Protein AF-A0A1W9PC39-F1 (afdb_monomer)

Radius of gyration: 28.4 Å; Cα contacts (8 Å, |Δi|>4): 111; chains: 1; bounding box: 48×45×88 Å

Mean predicted aligned error: 18.42 Å

Sequence (146 aa):
MIPISIEDLHLEIREMENQREKARLEIHSPAERHKRKAEDEHEPPLLSSLEKEEGKNWLVRSPQKKWEGPYTLDELLRLPFFSPRLWTKNLQEKVEARAEEFPQIKTKWSLLQQKKHPSIISDPQCPRCHVFLQSSFYEGLPHRWN

pLDDT: mean 73.52, std 17.1, range [40.97, 93.5]

Structure (mmCIF, N/CA/C/O backbone):
data_AF-A0A1W9PC39-F1
#
_entry.id   AF-A0A1W9PC39-F1
#
loop_
_atom_site.group_PDB
_atom_site.id
_atom_site.type_symbol
_atom_site.label_atom_id
_atom_site.label_alt_id
_atom_site.label_comp_id
_atom_site.label_asym_id
_atom_site.label_entity_id
_atom_site.label_seq_id
_atom_site.pdbx_PDB_ins_code
_atom_site.Cartn_x
_atom_site.Cartn_y
_atom_site.Cartn_z
_atom_site.occupancy
_atom_site.B_iso_or_equiv
_atom_site.auth_seq_id
_atom_site.auth_comp_id
_atom_site.auth_asym_id
_atom_site.auth_atom_id
_atom_site.pdbx_PDB_model_num
ATOM 1 N N . MET A 1 1 ? -15.815 11.159 65.849 1.00 51.66 1 MET A N 1
ATOM 2 C CA . MET A 1 1 ? -16.419 10.532 64.656 1.00 51.66 1 MET A CA 1
ATOM 3 C C . MET A 1 1 ? -17.744 11.226 64.426 1.00 51.66 1 MET A C 1
ATOM 5 O O . MET A 1 1 ? -18.598 11.135 65.295 1.00 51.66 1 MET A O 1
ATOM 9 N N . ILE A 1 2 ? -17.861 12.014 63.359 1.00 60.41 2 ILE A N 1
ATOM 10 C CA . ILE A 1 2 ? -19.121 12.683 63.018 1.00 60.41 2 ILE A CA 1
ATOM 11 C C . ILE A 1 2 ? -19.972 11.632 62.293 1.00 60.41 2 ILE A C 1
ATOM 13 O O . ILE A 1 2 ? -19.470 11.054 61.327 1.00 60.41 2 ILE A O 1
ATOM 17 N N . PRO A 1 3 ? -21.182 11.305 62.774 1.00 67.19 3 PRO A N 1
ATOM 18 C CA . PRO A 1 3 ? -22.058 10.388 62.064 1.00 67.19 3 PRO A CA 1
ATOM 19 C C . PRO A 1 3 ? -22.512 11.079 60.778 1.00 67.19 3 PRO A C 1
ATOM 21 O O . PRO A 1 3 ? -23.131 12.138 60.829 1.00 6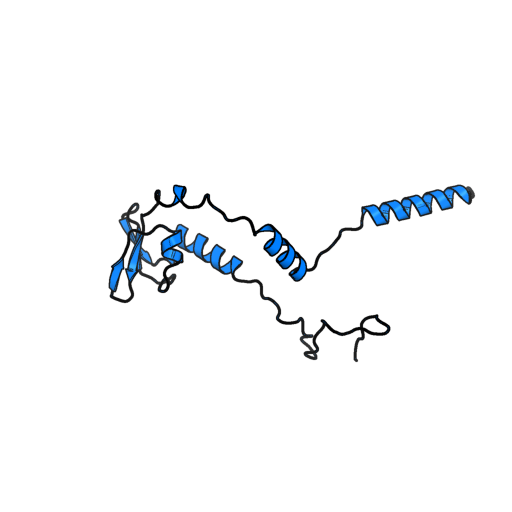7.19 3 PRO A O 1
ATOM 24 N N . ILE A 1 4 ? -22.137 10.511 59.636 1.00 73.94 4 ILE A N 1
ATOM 25 C CA . ILE A 1 4 ? -22.616 10.961 58.327 1.00 73.94 4 ILE A CA 1
ATOM 26 C C . ILE A 1 4 ? -24.122 10.684 58.281 1.00 73.94 4 ILE A C 1
ATOM 28 O O . ILE A 1 4 ? -24.554 9.590 58.661 1.00 73.94 4 ILE A O 1
ATOM 32 N N . SER A 1 5 ? -24.913 11.677 57.872 1.00 84.50 5 SER A N 1
ATOM 33 C CA . SER A 1 5 ? -26.361 11.518 57.760 1.00 84.50 5 SER A CA 1
ATOM 34 C C . SER A 1 5 ? -26.702 10.565 56.617 1.00 84.50 5 SER A C 1
ATOM 36 O O . SER A 1 5 ? -25.972 10.468 55.631 1.00 84.50 5 SER A O 1
ATOM 38 N N . ILE A 1 6 ? -27.830 9.865 56.716 1.00 84.94 6 ILE A N 1
ATOM 39 C CA . ILE A 1 6 ? -28.282 8.949 55.656 1.00 84.94 6 ILE A CA 1
ATOM 40 C C . ILE A 1 6 ? -28.481 9.717 54.338 1.00 84.94 6 ILE A C 1
ATOM 42 O O . ILE A 1 6 ? -28.160 9.210 53.264 1.00 84.94 6 ILE A O 1
ATOM 46 N N . GLU A 1 7 ? -28.940 10.964 54.415 1.00 87.94 7 GLU A N 1
ATOM 47 C CA . GLU A 1 7 ? -29.112 11.854 53.267 1.00 87.94 7 GLU A CA 1
ATOM 48 C C . GLU A 1 7 ? -27.783 12.180 52.570 1.00 87.94 7 GLU A C 1
ATOM 50 O O . GLU A 1 7 ? -27.727 12.178 51.338 1.00 87.94 7 GLU A O 1
ATOM 55 N N . ASP A 1 8 ? -26.709 12.387 53.336 1.00 84.38 8 ASP A N 1
ATOM 56 C CA . ASP A 1 8 ? -25.374 12.673 52.797 1.00 84.38 8 ASP A CA 1
ATOM 57 C C . ASP A 1 8 ? -24.810 11.454 52.050 1.00 84.38 8 ASP A C 1
ATOM 59 O O . ASP A 1 8 ? -24.240 11.593 50.967 1.00 84.38 8 ASP A O 1
ATOM 63 N N . LEU A 1 9 ? -25.059 10.242 52.563 1.00 86.75 9 LEU A N 1
ATOM 64 C CA . LEU A 1 9 ? -24.674 8.994 51.891 1.00 86.75 9 LEU A CA 1
ATOM 65 C C . LEU A 1 9 ? -25.400 8.810 50.552 1.00 86.75 9 LEU A C 1
ATOM 67 O O . LEU A 1 9 ? -24.801 8.376 49.569 1.00 86.75 9 LEU A O 1
ATOM 71 N N . HIS A 1 10 ? -26.692 9.138 50.485 1.00 92.56 10 HIS A N 1
ATOM 72 C CA . HIS A 1 10 ? -27.450 9.044 49.235 1.00 92.56 10 HIS A CA 1
ATOM 73 C C . HIS A 1 10 ? -26.947 10.023 48.168 1.00 92.56 10 HIS A C 1
ATOM 75 O O . HIS A 1 10 ? -26.941 9.681 46.980 1.00 92.56 10 HIS A O 1
ATOM 81 N N . LEU A 1 11 ? -26.526 11.221 48.580 1.00 92.75 11 LEU A N 1
ATOM 82 C CA . LEU A 1 11 ? -25.924 12.202 47.681 1.00 92.75 11 LEU A CA 1
ATOM 83 C C . LEU A 1 11 ? -24.583 11.705 47.137 1.00 92.75 11 LEU A C 1
ATOM 85 O O . LEU A 1 11 ? -24.400 11.716 45.920 1.00 92.75 11 LEU A O 1
ATOM 89 N N . GLU A 1 12 ? -23.709 11.177 47.997 1.00 90.06 12 GLU A N 1
ATOM 90 C CA . GLU A 1 12 ? -22.433 10.579 47.580 1.00 90.06 12 GLU A CA 1
ATOM 91 C C . GLU A 1 12 ? -22.628 9.438 46.574 1.00 90.06 12 GLU A C 1
ATOM 93 O O . GLU A 1 12 ? -21.976 9.411 45.529 1.00 90.06 12 GLU A O 1
ATOM 98 N 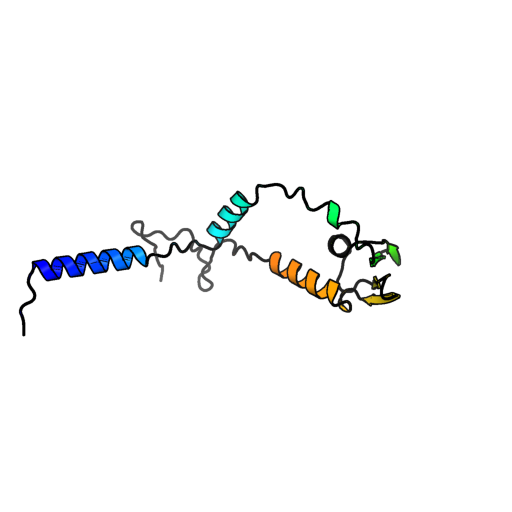N . ILE A 1 13 ? -23.562 8.517 46.838 1.00 92.50 13 ILE A N 1
ATOM 99 C CA . ILE A 1 13 ? -23.842 7.386 45.938 1.00 92.50 13 ILE A CA 1
ATOM 100 C C . ILE A 1 13 ? -24.280 7.889 44.560 1.00 92.50 13 ILE A C 1
ATOM 102 O O . ILE A 1 13 ? -23.761 7.434 43.538 1.00 92.50 13 ILE A O 1
ATOM 106 N N . ARG A 1 14 ? -25.194 8.863 44.517 1.00 93.50 14 ARG A N 1
ATOM 107 C CA . ARG A 1 14 ? -25.687 9.436 43.258 1.00 93.50 14 ARG A CA 1
ATOM 108 C C . ARG A 1 14 ? -24.583 10.175 42.499 1.00 93.50 14 ARG A C 1
ATOM 110 O O . ARG A 1 14 ? -24.533 10.138 41.269 1.00 93.50 14 ARG A O 1
ATOM 117 N N . GLU A 1 15 ? -23.687 10.844 43.212 1.00 93.19 15 GLU A N 1
ATOM 118 C CA . GLU A 1 15 ? -22.556 11.546 42.613 1.00 93.19 15 GLU A CA 1
ATOM 119 C C . GLU A 1 15 ? -21.531 10.563 42.028 1.00 93.19 15 GLU A C 1
ATOM 121 O O . GLU A 1 15 ? -21.070 10.745 40.898 1.00 93.19 15 GLU A O 1
ATOM 126 N N . MET A 1 16 ? -21.269 9.453 42.722 1.00 89.00 16 MET A N 1
ATOM 127 C CA . MET A 1 16 ? -20.441 8.352 42.224 1.00 89.00 16 MET A CA 1
ATOM 128 C C . MET A 1 16 ? -21.036 7.682 40.979 1.00 89.00 16 MET A C 1
ATOM 130 O O . MET A 1 16 ? -20.299 7.360 40.045 1.00 89.00 16 MET A O 1
ATOM 134 N N . GLU A 1 17 ? -22.350 7.462 40.936 1.00 91.94 17 GLU A N 1
ATOM 135 C CA . GLU A 1 17 ? -23.033 6.905 39.761 1.00 91.94 17 GLU A CA 1
ATOM 136 C C . GLU A 1 17 ? -22.901 7.830 38.546 1.00 91.94 17 GLU A C 1
ATOM 138 O O . GLU A 1 17 ? -22.485 7.380 37.476 1.00 91.94 17 GLU A O 1
ATOM 143 N N . ASN A 1 18 ? -23.124 9.133 38.735 1.00 93.44 18 ASN A N 1
ATOM 144 C CA . ASN A 1 18 ? -22.927 10.144 37.694 1.00 93.44 18 ASN A CA 1
ATOM 145 C C . ASN A 1 18 ? -21.479 10.193 37.186 1.00 93.44 18 ASN A C 1
ATOM 147 O O . ASN A 1 18 ? -21.241 10.346 35.986 1.00 93.44 18 ASN A O 1
ATOM 151 N N . GLN A 1 19 ? -20.492 10.073 38.078 1.00 91.69 19 GLN A N 1
ATOM 152 C CA . GLN A 1 19 ? -19.083 10.022 37.681 1.00 91.69 19 GLN A CA 1
ATOM 153 C C . GLN A 1 19 ? -18.772 8.765 36.865 1.00 91.69 19 GLN A C 1
ATOM 155 O O . GLN A 1 19 ? -18.079 8.850 35.851 1.00 91.69 19 GLN A O 1
ATOM 160 N N . ARG A 1 20 ? -19.316 7.607 37.259 1.00 87.75 20 ARG A N 1
ATOM 161 C CA . ARG A 1 20 ? -19.157 6.347 36.517 1.00 87.75 20 ARG A CA 1
ATOM 162 C C . ARG A 1 20 ? -19.776 6.429 35.132 1.00 87.75 20 ARG A C 1
ATOM 164 O O . ARG A 1 20 ? -19.167 5.938 34.190 1.00 87.75 20 ARG A O 1
ATOM 171 N N . GLU A 1 21 ? -20.948 7.041 35.002 1.00 88.25 21 GLU A N 1
ATOM 172 C CA . GLU A 1 21 ? -21.623 7.205 33.716 1.00 88.25 21 GLU A CA 1
ATOM 173 C C . GLU A 1 21 ? -20.852 8.147 32.785 1.00 88.25 21 GLU A C 1
ATOM 175 O O . GLU A 1 21 ? -20.583 7.782 31.644 1.00 88.25 21 GLU A O 1
ATOM 180 N N . LYS A 1 22 ? -20.369 9.289 33.291 1.00 88.31 22 LYS A N 1
ATOM 181 C CA . LYS A 1 22 ? -19.511 10.216 32.527 1.00 88.31 22 LYS A CA 1
ATOM 182 C C . LYS A 1 22 ? -18.169 9.607 32.115 1.00 88.31 22 LYS A C 1
ATOM 184 O O . LYS A 1 22 ? -17.603 10.008 31.104 1.00 88.31 22 LYS A O 1
ATOM 189 N N . ALA A 1 23 ? -17.651 8.660 32.896 1.00 83.25 23 ALA A N 1
ATOM 190 C CA . ALA A 1 23 ? -16.408 7.954 32.601 1.00 83.25 23 ALA A CA 1
ATOM 191 C C . ALA A 1 23 ? -16.591 6.765 31.640 1.00 83.25 23 ALA A C 1
ATOM 193 O O . ALA A 1 23 ? -15.594 6.161 31.232 1.00 83.25 23 ALA A O 1
ATOM 194 N N . ARG A 1 24 ? -17.829 6.401 31.266 1.00 84.88 24 ARG A N 1
ATOM 195 C CA . ARG A 1 24 ? -18.059 5.357 30.263 1.00 84.88 24 ARG A CA 1
ATOM 196 C C . ARG A 1 24 ? -17.569 5.850 28.910 1.00 84.88 24 ARG A C 1
ATOM 198 O O . ARG A 1 24 ? -18.165 6.722 28.290 1.00 84.88 24 ARG A O 1
ATOM 205 N N . LEU A 1 25 ? -16.490 5.243 28.441 1.00 76.44 25 LEU A N 1
ATOM 206 C CA . LEU A 1 25 ? -16.054 5.367 27.062 1.00 76.44 25 LEU A CA 1
ATOM 207 C C . LEU A 1 25 ? -16.638 4.205 26.271 1.00 76.44 25 LEU A C 1
ATOM 209 O O . LEU A 1 25 ? -16.467 3.041 26.633 1.00 76.44 25 LEU A O 1
ATOM 213 N N . GLU A 1 26 ? -17.321 4.527 25.180 1.00 73.56 26 GLU A N 1
ATOM 214 C CA . GLU A 1 26 ? -17.804 3.527 24.240 1.00 73.56 26 GLU A CA 1
ATOM 215 C C . GLU A 1 26 ? -16.609 2.997 23.434 1.00 73.56 26 GLU A C 1
ATOM 217 O O . GLU A 1 26 ? -16.048 3.667 22.564 1.00 73.56 26 GLU A O 1
ATOM 222 N N . ILE A 1 27 ? -16.146 1.794 23.775 1.00 67.56 27 ILE A N 1
ATOM 223 C CA . ILE A 1 27 ? -15.019 1.158 23.093 1.00 67.56 27 ILE A CA 1
ATOM 224 C C . ILE A 1 27 ? -15.580 0.221 22.031 1.00 67.56 27 ILE A C 1
ATOM 226 O O . ILE A 1 27 ? -15.934 -0.919 22.311 1.00 67.56 27 ILE A O 1
ATOM 230 N N . HIS A 1 28 ? -15.626 0.697 20.791 1.00 66.25 28 HIS A N 1
ATOM 231 C CA . HIS A 1 28 ? -15.974 -0.156 19.656 1.00 66.25 28 HIS A CA 1
ATOM 232 C C . HIS A 1 28 ? -14.831 -1.095 19.294 1.00 66.25 28 HIS A C 1
ATOM 234 O O . HIS A 1 28 ? -13.656 -0.693 19.295 1.00 66.25 28 HIS A O 1
ATOM 240 N N . SER A 1 29 ? -15.194 -2.314 18.902 1.00 64.12 29 SER A N 1
ATOM 241 C CA . SER A 1 29 ? -14.248 -3.289 18.374 1.00 64.12 29 SER A CA 1
ATOM 242 C C . SER A 1 29 ? -13.619 -2.792 17.061 1.00 64.12 29 SER A C 1
ATOM 244 O O . SER A 1 29 ? -14.226 -2.001 16.331 1.00 64.12 29 SER A O 1
ATOM 246 N N . PRO A 1 30 ? -12.409 -3.255 16.702 1.00 64.81 30 PRO A N 1
ATOM 247 C CA . PRO A 1 30 ? -11.790 -2.904 15.426 1.00 64.81 30 PRO A CA 1
ATOM 248 C C . PRO A 1 30 ? -12.694 -3.201 14.217 1.00 64.81 30 PRO A C 1
ATOM 250 O O . PRO A 1 30 ? -12.784 -2.380 13.309 1.00 64.81 30 PRO A O 1
ATOM 253 N N . ALA A 1 31 ? -13.426 -4.322 14.234 1.00 56.53 31 ALA A N 1
ATOM 254 C CA . ALA A 1 31 ? -14.345 -4.710 13.162 1.00 56.53 31 ALA A CA 1
ATOM 255 C C . ALA A 1 31 ? -15.534 -3.741 13.005 1.00 56.53 31 ALA A C 1
ATOM 257 O O . ALA A 1 31 ? -15.899 -3.388 11.884 1.00 56.53 31 ALA A O 1
ATOM 258 N N . GLU A 1 32 ? -16.105 -3.254 14.110 1.00 58.31 32 GLU A N 1
ATOM 259 C CA . GLU A 1 32 ? -17.183 -2.253 14.084 1.00 58.31 32 GLU A CA 1
ATOM 260 C C . GLU A 1 32 ? -16.682 -0.877 13.640 1.00 58.31 32 GLU A C 1
ATOM 262 O O . GLU A 1 32 ? -17.362 -0.189 12.880 1.00 58.31 32 GLU A O 1
ATOM 267 N N . ARG A 1 33 ? -15.463 -0.493 14.044 1.00 62.75 33 ARG A N 1
ATOM 268 C CA . ARG A 1 33 ? -14.821 0.743 13.566 1.00 62.75 33 ARG A CA 1
ATOM 269 C C . ARG A 1 33 ? -14.602 0.718 12.054 1.00 62.75 33 ARG A C 1
ATOM 271 O O . ARG A 1 33 ? -14.757 1.749 11.407 1.00 62.75 33 ARG A O 1
ATOM 278 N N . HIS A 1 34 ? -14.253 -0.441 11.491 1.00 59.41 34 HIS A N 1
ATOM 279 C CA . HIS A 1 34 ? -14.097 -0.607 10.046 1.00 59.41 34 HIS A CA 1
ATOM 280 C C . HIS A 1 34 ? -15.430 -0.528 9.293 1.00 59.41 34 HIS A C 1
ATOM 282 O O . HIS A 1 34 ? -15.469 0.110 8.246 1.00 59.41 34 HIS A O 1
ATOM 288 N N . LYS A 1 35 ? -16.517 -1.101 9.830 1.00 58.84 35 LYS A N 1
ATOM 289 C CA . LYS A 1 35 ? -17.857 -0.969 9.232 1.00 58.84 35 LYS A CA 1
ATOM 290 C C . LYS A 1 35 ? -18.337 0.481 9.203 1.00 58.84 35 LYS A C 1
ATOM 292 O O . LYS A 1 35 ? -18.700 0.960 8.140 1.00 58.84 35 LYS A O 1
ATOM 297 N N . ARG A 1 36 ? -18.229 1.206 10.322 1.00 59.25 36 ARG A N 1
ATOM 298 C CA . ARG A 1 36 ? -18.635 2.622 10.378 1.00 59.25 36 ARG A CA 1
ATOM 299 C C . ARG A 1 36 ? -17.820 3.513 9.441 1.00 59.25 36 ARG A C 1
ATOM 301 O O . ARG A 1 36 ? -18.379 4.370 8.778 1.00 59.25 36 ARG A O 1
ATOM 308 N N . LYS A 1 37 ? -16.507 3.280 9.327 1.00 57.94 37 LYS A N 1
ATOM 309 C CA . LYS A 1 37 ? -15.674 4.002 8.349 1.00 57.94 37 LYS A CA 1
ATOM 310 C C . LYS A 1 37 ? -16.047 3.687 6.902 1.00 57.94 37 LYS A C 1
ATOM 312 O O . LYS A 1 37 ? -15.992 4.578 6.071 1.00 57.94 37 LYS A O 1
ATOM 317 N N . ALA A 1 38 ? -16.4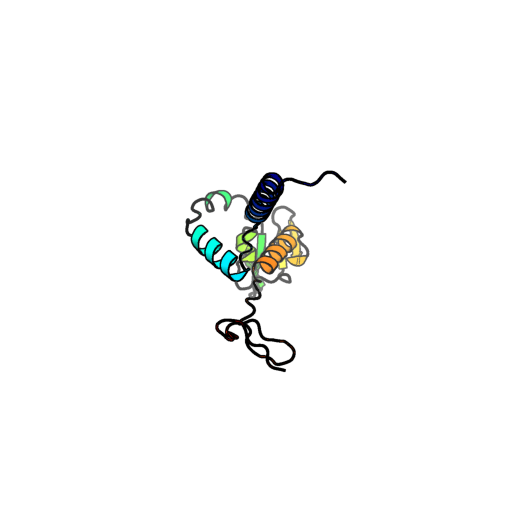19 2.444 6.599 1.00 56.84 38 ALA A N 1
ATOM 318 C CA . ALA A 1 38 ? -16.886 2.079 5.263 1.00 56.84 38 ALA A CA 1
ATOM 319 C C . ALA A 1 38 ? -18.251 2.710 4.923 1.00 56.84 38 ALA A C 1
ATOM 321 O O . ALA A 1 38 ? -18.521 2.964 3.754 1.00 56.84 38 ALA A O 1
ATOM 322 N N . GLU A 1 39 ? -19.086 2.973 5.931 1.00 55.53 39 GLU A N 1
ATOM 323 C CA . GLU A 1 39 ? -20.359 3.692 5.787 1.00 55.53 39 GLU A CA 1
ATOM 324 C C . GLU A 1 39 ? -20.148 5.210 5.604 1.00 55.53 39 GLU A C 1
ATOM 326 O O . GLU A 1 39 ? -20.833 5.810 4.779 1.00 55.53 39 GLU A O 1
ATOM 331 N N . ASP A 1 40 ? -19.164 5.812 6.286 1.00 55.66 40 ASP A N 1
ATOM 332 C CA . ASP A 1 40 ? -18.798 7.238 6.140 1.00 55.66 40 ASP A CA 1
ATOM 333 C C . ASP A 1 40 ? -18.015 7.549 4.846 1.00 55.66 40 ASP A C 1
ATOM 335 O O . ASP A 1 40 ? -18.117 8.645 4.302 1.00 55.66 40 ASP A O 1
ATOM 339 N N . GLU A 1 41 ? -17.236 6.604 4.307 1.00 54.97 41 GLU A N 1
ATOM 340 C CA . GLU A 1 41 ? -16.452 6.804 3.072 1.00 54.97 41 GLU A CA 1
ATOM 341 C C . GLU A 1 41 ? -17.277 6.662 1.774 1.00 54.97 41 GLU A C 1
ATOM 343 O O . GLU A 1 41 ? -16.721 6.599 0.676 1.00 54.97 41 GLU A O 1
ATOM 348 N N . HIS A 1 42 ? -18.610 6.658 1.867 1.00 45.19 42 HIS A N 1
ATOM 349 C CA . HIS A 1 42 ? -19.514 6.610 0.715 1.00 45.19 42 HIS A CA 1
ATOM 350 C C . HIS A 1 42 ? -19.747 7.988 0.048 1.00 45.19 42 HIS A C 1
ATOM 352 O O . HIS A 1 42 ? -20.733 8.161 -0.668 1.00 45.19 42 HIS A O 1
ATOM 358 N N . GLU A 1 43 ? -18.840 8.957 0.223 1.00 41.00 43 GLU A N 1
ATOM 359 C CA . GLU A 1 43 ? -18.772 10.171 -0.604 1.00 41.00 43 GLU A CA 1
ATOM 360 C C . GLU A 1 43 ? -17.675 10.039 -1.682 1.00 41.00 43 GLU A C 1
ATOM 362 O O . GLU A 1 43 ? -16.515 9.757 -1.369 1.00 41.00 43 GLU A O 1
ATOM 367 N N . PRO A 1 44 ? -17.992 10.236 -2.976 1.00 42.91 44 PRO A N 1
ATOM 368 C CA . PRO A 1 44 ? -17.021 10.045 -4.046 1.00 42.91 44 PRO A CA 1
ATOM 369 C C . PRO A 1 44 ? -16.008 11.207 -4.072 1.00 42.91 44 PRO A C 1
ATOM 371 O O . PRO A 1 44 ? -16.411 12.368 -4.181 1.00 42.91 44 PRO A O 1
ATOM 374 N N . PRO A 1 45 ? -14.684 10.954 -4.058 1.00 43.97 45 PRO A N 1
ATOM 375 C CA . PRO A 1 45 ? -13.695 12.024 -4.084 1.00 43.97 45 PRO A CA 1
ATOM 376 C C . PRO A 1 45 ? -13.523 12.560 -5.515 1.00 43.97 45 PRO A C 1
ATOM 378 O O . PRO A 1 45 ? -12.642 12.135 -6.267 1.00 43.97 45 PRO A O 1
ATOM 381 N N . LEU A 1 46 ? -14.353 13.538 -5.888 1.00 45.50 46 LEU A N 1
ATOM 382 C CA . LEU A 1 46 ? -14.281 14.253 -7.171 1.00 45.50 46 LEU A CA 1
ATOM 383 C C . LEU A 1 46 ? -13.114 15.260 -7.272 1.00 45.50 46 LEU A C 1
ATOM 385 O O . LEU A 1 46 ? -12.927 15.870 -8.320 1.00 45.50 46 LEU A O 1
ATOM 389 N N . LEU A 1 47 ? -12.282 15.405 -6.235 1.00 40.97 47 LEU A N 1
ATOM 390 C CA . LEU A 1 47 ? -11.179 16.381 -6.212 1.00 40.97 47 LEU A CA 1
ATOM 391 C C . LEU A 1 47 ? -9.807 15.828 -6.652 1.00 40.97 47 LEU A C 1
ATOM 393 O O . LEU A 1 47 ? -8.855 16.585 -6.786 1.00 40.97 47 LEU A O 1
ATOM 397 N N . SER A 1 48 ? -9.681 14.530 -6.951 1.00 44.81 48 SER A N 1
ATOM 398 C CA . SER A 1 48 ? -8.375 13.886 -7.224 1.00 44.81 48 SER A CA 1
ATOM 399 C C . SER A 1 48 ? -7.840 14.013 -8.664 1.00 44.81 48 SER A C 1
ATOM 401 O O . SER A 1 48 ? -6.850 13.363 -9.017 1.00 44.81 48 SER A O 1
ATOM 403 N N . SER A 1 49 ? -8.498 14.792 -9.526 1.00 45.78 49 SER A N 1
ATOM 404 C CA . SER A 1 49 ? -8.161 14.860 -10.958 1.00 45.78 49 SER A CA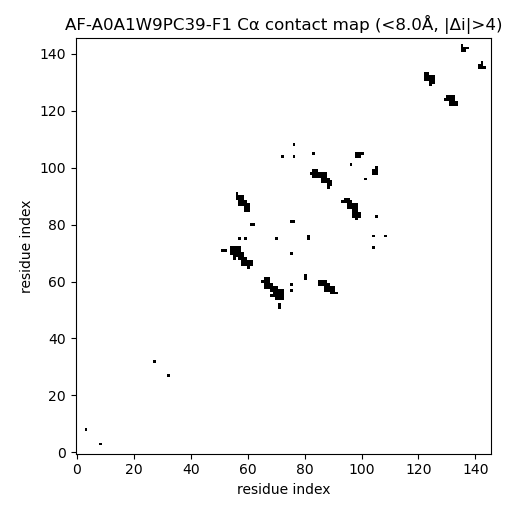 1
ATOM 405 C C . SER A 1 49 ? -7.341 16.087 -11.367 1.00 45.78 49 SER A C 1
ATOM 407 O O . SER A 1 49 ? -6.674 16.011 -12.391 1.00 45.78 49 SER A O 1
ATOM 409 N N . LEU A 1 50 ? -7.332 17.175 -10.586 1.00 42.75 50 LEU A N 1
ATOM 410 C CA . LEU A 1 50 ? -6.653 18.425 -10.972 1.00 42.75 50 LEU A CA 1
ATOM 411 C C . LEU A 1 50 ? -5.186 18.520 -10.509 1.00 42.75 50 LEU A C 1
ATOM 413 O O . LEU A 1 50 ? -4.402 19.198 -11.157 1.00 42.75 50 LEU A O 1
ATOM 417 N N . GLU A 1 51 ? -4.768 17.771 -9.484 1.00 44.72 51 GLU A N 1
ATOM 418 C CA . GLU A 1 51 ? -3.358 17.713 -9.034 1.00 44.72 51 GLU A CA 1
ATOM 419 C C . GLU A 1 51 ? -2.514 16.663 -9.796 1.00 44.72 51 GLU A C 1
ATOM 421 O O . GLU A 1 51 ? -1.319 16.503 -9.556 1.00 44.72 51 GLU A O 1
ATOM 426 N N . LYS A 1 52 ? -3.123 15.908 -10.723 1.00 48.78 52 LYS A N 1
ATOM 427 C CA . LYS A 1 52 ? -2.497 14.751 -11.400 1.00 48.78 52 LYS A CA 1
ATOM 428 C C . LYS A 1 52 ? -1.504 15.098 -12.507 1.00 48.78 52 LYS A C 1
ATOM 430 O O . LYS A 1 52 ? -0.789 14.209 -12.969 1.00 48.78 52 LYS A O 1
ATOM 435 N N . GLU A 1 53 ? -1.466 16.338 -12.979 1.00 49.06 53 GLU A N 1
ATOM 436 C CA . GLU A 1 53 ? -0.607 16.700 -14.116 1.00 49.06 53 GLU A CA 1
ATOM 437 C C . GLU A 1 53 ? 0.743 17.290 -13.685 1.00 49.06 53 GLU A C 1
ATOM 439 O O . GLU A 1 53 ? 1.742 17.128 -14.390 1.00 49.06 53 GLU A O 1
ATOM 444 N N . GLU A 1 54 ? 0.824 17.846 -12.476 1.00 53.84 54 GLU A N 1
ATOM 445 C CA . GLU A 1 54 ? 2.034 18.434 -11.894 1.00 53.84 54 GLU A CA 1
ATOM 446 C C . GLU A 1 54 ? 2.933 17.361 -11.254 1.00 53.84 54 GLU A C 1
ATOM 448 O O . GLU A 1 54 ? 3.133 17.308 -10.044 1.00 53.84 54 GLU A O 1
ATOM 453 N N . GLY A 1 55 ? 3.474 16.434 -12.050 1.00 64.44 55 GLY A N 1
ATOM 454 C CA . GLY A 1 55 ? 4.376 15.425 -11.472 1.00 64.44 55 GLY A CA 1
ATOM 455 C C . GLY A 1 55 ? 4.784 14.245 -12.338 1.00 64.44 55 GLY A C 1
ATOM 456 O O . GLY A 1 55 ? 5.317 13.266 -11.804 1.00 64.44 55 GLY A O 1
ATOM 457 N N . LYS A 1 56 ? 4.544 14.290 -13.654 1.00 76.19 56 LYS A N 1
ATOM 458 C CA . LYS A 1 56 ? 4.934 13.223 -14.590 1.00 76.19 56 LYS A CA 1
ATOM 459 C C . LYS A 1 56 ? 6.443 13.249 -14.857 1.00 76.19 56 LYS A C 1
ATOM 461 O O . LYS A 1 56 ? 6.899 13.627 -15.930 1.00 76.19 56 LYS A O 1
ATOM 466 N N . ASN A 1 57 ? 7.222 12.852 -13.855 1.00 85.75 57 ASN A N 1
ATOM 467 C CA . ASN A 1 57 ? 8.686 12.898 -13.873 1.00 85.75 57 ASN A CA 1
ATOM 468 C C . ASN A 1 57 ? 9.335 11.510 -13.894 1.00 85.75 57 ASN A C 1
ATOM 470 O O . ASN A 1 57 ? 10.560 11.417 -13.870 1.00 85.75 57 ASN A O 1
ATOM 474 N N . TRP A 1 58 ? 8.552 10.431 -13.933 1.00 88.19 58 TRP A N 1
ATOM 475 C CA . TRP A 1 58 ? 9.075 9.084 -13.731 1.00 88.19 58 TRP A CA 1
ATOM 476 C C . TRP A 1 58 ? 8.969 8.232 -14.987 1.00 88.19 58 TRP A C 1
ATOM 478 O O . TRP A 1 58 ? 7.883 8.002 -15.512 1.00 88.19 58 TRP A O 1
ATOM 488 N N . LEU A 1 59 ? 10.101 7.714 -15.448 1.00 91.38 59 LEU A N 1
ATOM 489 C CA . LEU A 1 59 ? 10.154 6.651 -16.444 1.00 91.38 59 LEU A CA 1
ATOM 490 C C . LEU A 1 59 ? 10.456 5.328 -15.748 1.00 91.38 59 LEU A C 1
ATOM 492 O O . LEU A 1 59 ? 11.252 5.269 -14.809 1.00 91.38 59 LEU A O 1
ATOM 496 N N . VAL A 1 60 ? 9.852 4.252 -16.229 1.00 92.31 60 VAL A N 1
ATOM 497 C CA . VAL A 1 60 ? 10.051 2.907 -15.687 1.00 92.31 60 VAL A CA 1
ATOM 498 C C . VAL A 1 60 ? 10.437 1.941 -16.787 1.00 92.31 60 VAL A C 1
ATOM 500 O O . VAL A 1 60 ? 10.007 2.074 -17.931 1.00 92.31 60 VAL A O 1
ATOM 503 N N . ARG A 1 61 ? 11.255 0.949 -16.452 1.00 91.19 61 ARG A N 1
ATOM 504 C CA . ARG A 1 61 ? 11.613 -0.103 -17.396 1.00 91.19 61 ARG A CA 1
ATOM 505 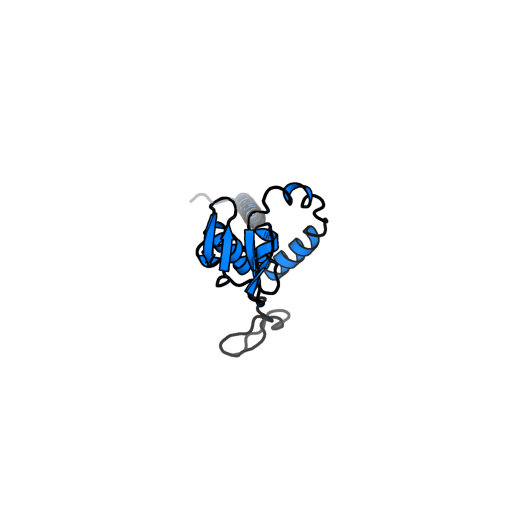C C . ARG A 1 61 ? 10.583 -1.221 -17.332 1.00 91.19 61 ARG A C 1
ATOM 507 O O . ARG A 1 61 ? 10.500 -1.919 -16.327 1.00 91.19 61 ARG A O 1
ATOM 514 N N . SER A 1 62 ? 9.824 -1.413 -18.401 1.00 88.50 62 SER A N 1
ATOM 515 C CA . SER A 1 62 ? 8.827 -2.474 -18.475 1.00 88.50 62 SER A CA 1
ATOM 516 C C . SER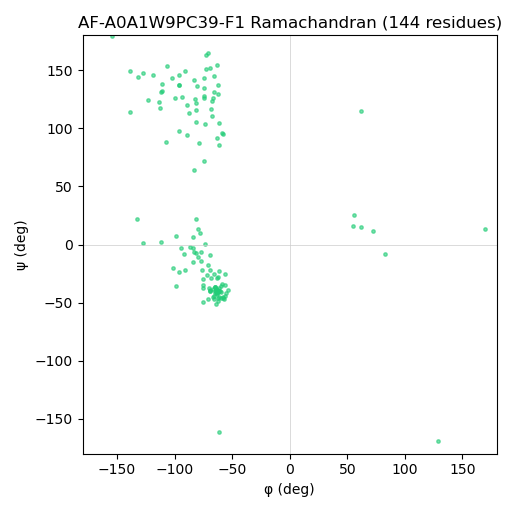 A 1 62 ? 9.470 -3.861 -18.586 1.00 88.50 62 SER A C 1
ATOM 518 O O . SER A 1 62 ? 10.661 -3.978 -18.911 1.00 88.50 62 SER A O 1
ATOM 520 N N . PRO A 1 63 ? 8.710 -4.947 -18.352 1.00 84.75 63 PRO A N 1
ATOM 521 C CA . PRO A 1 63 ? 9.209 -6.318 -18.496 1.00 84.75 63 PRO A CA 1
ATOM 522 C C . PRO A 1 63 ? 9.773 -6.617 -19.893 1.00 84.75 63 PRO A C 1
ATOM 524 O O . PRO A 1 63 ? 10.671 -7.442 -20.042 1.00 84.75 63 PRO A O 1
ATOM 527 N N . GLN A 1 64 ? 9.311 -5.889 -20.916 1.00 87.44 64 GLN A N 1
ATOM 528 C CA . GLN A 1 64 ? 9.827 -5.954 -22.288 1.00 87.44 64 GLN A CA 1
ATOM 529 C C . GLN A 1 64 ? 11.147 -5.182 -22.484 1.00 87.44 64 GLN A C 1
ATOM 531 O O . GLN A 1 64 ? 11.595 -4.994 -23.613 1.00 87.44 64 GLN A O 1
ATOM 536 N N . LYS A 1 65 ? 11.778 -4.723 -21.394 1.00 86.50 65 LYS A N 1
ATOM 537 C CA . LYS A 1 65 ? 13.007 -3.914 -21.356 1.00 86.50 65 LYS A CA 1
ATOM 538 C C . LYS A 1 65 ? 12.894 -2.544 -22.036 1.00 86.50 65 LYS A C 1
ATOM 540 O O . LYS A 1 65 ? 13.932 -1.922 -22.263 1.00 86.50 65 LYS A O 1
ATOM 545 N N . LYS A 1 66 ? 11.681 -2.063 -22.314 1.00 89.31 66 LYS A N 1
ATOM 546 C CA . LYS A 1 66 ? 11.419 -0.731 -22.877 1.00 89.31 66 LYS A CA 1
ATOM 547 C C . LYS A 1 66 ? 11.210 0.282 -21.754 1.00 89.31 66 LYS A C 1
ATOM 549 O O . LYS A 1 66 ? 10.745 -0.083 -20.680 1.00 89.31 66 LYS A O 1
ATOM 554 N N . TRP A 1 67 ? 11.577 1.535 -21.994 1.00 89.06 67 TRP A N 1
ATOM 555 C CA . TRP A 1 67 ? 11.237 2.627 -21.086 1.00 89.06 67 TRP A CA 1
ATOM 556 C C . TRP A 1 67 ? 9.811 3.091 -21.376 1.00 89.06 67 TRP A C 1
ATOM 558 O O . TRP A 1 67 ? 9.492 3.418 -22.516 1.00 89.06 67 TRP A O 1
ATOM 568 N N . GLU A 1 68 ? 8.971 3.098 -20.349 1.00 88.19 68 GLU A N 1
ATOM 569 C CA . GLU A 1 68 ? 7.574 3.522 -20.396 1.00 88.19 68 GLU A CA 1
ATOM 570 C C . GLU A 1 68 ? 7.361 4.710 -19.451 1.00 88.19 68 GLU A C 1
ATOM 572 O O . GLU A 1 68 ? 7.996 4.807 -18.396 1.00 88.19 68 GLU A O 1
ATOM 577 N N . GLY A 1 69 ? 6.472 5.620 -19.847 1.00 84.81 69 GLY A N 1
ATOM 578 C CA . GLY A 1 69 ? 6.148 6.854 -19.133 1.00 84.81 69 GLY A CA 1
ATOM 579 C C . GLY A 1 69 ? 6.229 8.079 -20.054 1.00 84.81 69 GLY A C 1
ATOM 580 O O . GLY A 1 69 ? 6.337 7.922 -21.272 1.00 84.81 69 GLY A O 1
ATOM 581 N N . PRO A 1 70 ? 6.173 9.301 -19.508 1.00 88.62 70 PRO A N 1
ATOM 582 C CA . PRO A 1 70 ? 6.344 9.643 -18.099 1.00 88.62 70 PRO A CA 1
ATOM 583 C C . PRO A 1 70 ? 5.087 9.416 -17.245 1.00 88.62 70 PRO A C 1
ATOM 585 O O . PRO A 1 70 ? 3.979 9.785 -17.627 1.00 88.62 70 PRO A O 1
ATOM 588 N N . TYR A 1 71 ? 5.290 8.845 -16.063 1.00 89.00 71 TYR A N 1
ATOM 589 C CA . TYR A 1 71 ? 4.271 8.594 -15.051 1.00 89.00 71 TYR A CA 1
ATOM 590 C C . TYR A 1 71 ? 4.415 9.553 -13.875 1.00 89.00 71 TYR A C 1
ATOM 592 O O . TYR A 1 71 ? 5.513 10.025 -13.553 1.00 89.00 71 TYR A O 1
ATOM 600 N N . THR A 1 72 ? 3.301 9.800 -13.195 1.00 88.69 72 THR A N 1
ATOM 601 C CA . THR A 1 72 ? 3.330 10.330 -11.829 1.00 88.69 72 THR A CA 1
ATOM 602 C C . THR A 1 72 ? 3.777 9.257 -10.835 1.00 88.69 72 THR A C 1
ATOM 604 O O . THR A 1 72 ? 3.728 8.058 -11.115 1.00 88.69 72 THR A O 1
ATOM 607 N N . LEU A 1 73 ? 4.183 9.683 -9.637 1.00 86.81 73 LEU A N 1
ATOM 608 C CA . LEU A 1 73 ? 4.544 8.774 -8.542 1.00 86.81 73 LEU A CA 1
ATOM 609 C C . LEU A 1 73 ? 3.409 7.794 -8.203 1.00 86.81 73 LEU A C 1
ATOM 611 O O . LEU A 1 73 ? 3.656 6.609 -7.999 1.00 86.81 73 LEU A O 1
ATOM 615 N N . ASP A 1 74 ? 2.163 8.272 -8.176 1.00 85.44 74 ASP A N 1
ATOM 616 C CA . ASP A 1 74 ? 1.012 7.436 -7.829 1.00 85.44 74 ASP A CA 1
ATOM 617 C C . ASP A 1 74 ? 0.610 6.485 -8.966 1.00 85.44 74 ASP A C 1
ATOM 619 O O . ASP A 1 74 ? 0.215 5.351 -8.696 1.00 85.44 74 ASP A O 1
ATOM 623 N N . GLU A 1 75 ? 0.739 6.898 -10.230 1.00 88.19 75 GLU A N 1
ATOM 624 C CA . GLU A 1 75 ? 0.531 6.013 -11.386 1.00 88.19 75 GLU A CA 1
ATOM 625 C C . GLU A 1 75 ? 1.586 4.910 -11.442 1.00 88.19 75 GLU A C 1
ATOM 627 O O . GLU A 1 75 ? 1.241 3.743 -11.624 1.00 88.19 75 GLU A O 1
ATOM 632 N N . LEU A 1 76 ? 2.853 5.261 -11.213 1.00 89.94 76 LEU A N 1
ATOM 633 C CA . LEU A 1 76 ? 3.975 4.327 -11.188 1.00 89.94 76 LEU A CA 1
ATOM 634 C C . LEU A 1 76 ? 3.746 3.197 -10.177 1.00 89.94 76 LEU A C 1
ATOM 636 O O . LEU A 1 76 ? 3.941 2.029 -10.508 1.00 89.94 76 LEU A O 1
ATOM 640 N N . LEU A 1 77 ? 3.271 3.524 -8.971 1.00 88.38 77 LEU A N 1
ATOM 641 C CA . LEU A 1 77 ? 2.987 2.543 -7.916 1.00 88.38 77 LEU A CA 1
ATOM 642 C C . LEU A 1 77 ? 1.757 1.665 -8.207 1.00 88.38 77 LEU A C 1
ATOM 644 O O . LEU A 1 77 ? 1.586 0.623 -7.571 1.00 88.38 77 LEU A O 1
ATOM 648 N N . ARG A 1 78 ? 0.891 2.077 -9.141 1.00 87.81 78 ARG A N 1
ATOM 649 C CA . ARG A 1 78 ? -0.309 1.335 -9.564 1.00 87.81 78 ARG A CA 1
ATOM 650 C C . ARG A 1 78 ? -0.060 0.416 -10.758 1.00 87.81 78 ARG A C 1
ATOM 652 O O . ARG A 1 78 ? -0.954 -0.358 -11.100 1.00 87.81 78 ARG A O 1
ATOM 659 N N . LEU A 1 79 ? 1.111 0.482 -11.396 1.00 88.94 79 LEU A N 1
ATOM 660 C CA . LEU A 1 79 ? 1.417 -0.380 -12.536 1.00 88.94 79 LEU A CA 1
ATOM 661 C C . LEU A 1 79 ? 1.401 -1.860 -12.110 1.00 88.94 79 LEU A C 1
ATOM 663 O O . LEU A 1 79 ? 1.977 -2.210 -11.078 1.00 88.94 79 LEU A O 1
ATOM 667 N N . PRO A 1 80 ? 0.806 -2.762 -12.913 1.00 86.94 80 PRO A N 1
ATOM 668 C CA . PRO A 1 80 ? 0.658 -4.174 -12.545 1.00 86.94 80 PRO A CA 1
ATOM 669 C C . PRO A 1 80 ? 2.000 -4.907 -12.433 1.00 86.94 80 PRO A C 1
ATOM 671 O O . PRO A 1 80 ? 2.120 -5.888 -11.709 1.00 86.94 80 PRO A O 1
ATOM 674 N N . PHE A 1 81 ? 3.019 -4.422 -13.142 1.00 89.00 81 PHE A N 1
ATOM 675 C CA . PHE A 1 81 ? 4.379 -4.954 -13.113 1.00 89.00 81 PHE A CA 1
ATOM 676 C C . PHE A 1 81 ? 5.312 -4.158 -12.190 1.00 89.00 81 PHE A C 1
ATOM 678 O O . PHE A 1 81 ? 6.525 -4.391 -12.197 1.00 89.00 81 PHE A O 1
ATOM 685 N N . PHE A 1 82 ? 4.785 -3.195 -11.426 1.00 89.81 82 PHE A N 1
ATOM 686 C CA . PHE A 1 82 ? 5.607 -2.414 -10.520 1.00 89.81 82 PHE A CA 1
ATOM 687 C C . PHE A 1 82 ? 6.234 -3.324 -9.464 1.00 89.81 82 PHE A C 1
ATOM 689 O O . PHE A 1 82 ? 5.558 -4.100 -8.789 1.00 89.81 82 PHE A O 1
ATOM 696 N N . SER A 1 83 ? 7.547 -3.196 -9.299 1.00 88.25 83 SER A N 1
ATOM 697 C CA . SER A 1 83 ? 8.255 -3.802 -8.184 1.00 88.25 83 SER A CA 1
ATOM 698 C C . SER A 1 83 ? 9.288 -2.819 -7.641 1.00 88.25 83 SER A C 1
ATOM 700 O O . SER A 1 83 ? 9.854 -2.041 -8.410 1.00 88.25 83 SER A O 1
ATOM 702 N N . PRO A 1 84 ? 9.601 -2.865 -6.339 1.00 87.81 84 PRO A N 1
ATOM 703 C CA . PRO A 1 84 ? 10.618 -1.986 -5.766 1.00 87.81 84 PRO A CA 1
ATOM 704 C C . PRO A 1 84 ? 12.024 -2.201 -6.397 1.00 87.81 84 PRO A C 1
ATOM 706 O O . PRO A 1 84 ? 12.847 -1.289 -6.478 1.00 87.81 84 PRO A O 1
ATOM 709 N N . ARG A 1 85 ? 12.269 -3.379 -6.986 1.00 89.94 85 ARG A N 1
ATOM 710 C CA . ARG A 1 85 ? 13.502 -3.712 -7.725 1.00 89.94 85 ARG A CA 1
ATOM 711 C C . ARG A 1 85 ? 13.516 -3.253 -9.187 1.00 89.94 85 ARG A C 1
ATOM 713 O O . ARG A 1 85 ? 14.510 -3.483 -9.879 1.00 89.94 85 ARG A O 1
ATOM 720 N N . LEU A 1 86 ? 12.429 -2.663 -9.679 1.00 91.19 86 LEU A N 1
ATOM 721 C CA . LEU A 1 86 ? 12.320 -2.193 -11.056 1.00 91.19 86 LEU A CA 1
ATOM 722 C C . LEU A 1 86 ? 13.305 -1.043 -11.302 1.00 91.19 86 LEU A C 1
ATOM 724 O O . LEU A 1 86 ? 13.533 -0.218 -10.421 1.00 91.19 86 LEU A O 1
ATOM 728 N N . TRP A 1 87 ? 13.868 -0.975 -12.508 1.00 91.56 87 TRP A N 1
ATOM 729 C CA . TRP A 1 87 ? 14.669 0.176 -12.924 1.00 91.56 87 TRP A CA 1
ATOM 730 C C . TRP A 1 87 ? 13.760 1.364 -13.220 1.00 91.56 87 TRP A C 1
ATOM 732 O O . TRP A 1 87 ? 12.828 1.254 -14.023 1.00 91.56 87 TRP A O 1
ATOM 742 N N . THR A 1 88 ? 14.050 2.492 -12.584 1.00 91.00 88 THR A N 1
ATOM 743 C CA . THR A 1 88 ? 13.289 3.732 -12.695 1.00 91.00 88 THR A CA 1
ATOM 744 C C . THR A 1 88 ? 14.228 4.904 -12.941 1.00 91.00 88 THR A C 1
ATOM 746 O O . THR A 1 88 ? 15.347 4.957 -12.430 1.00 91.00 88 THR A O 1
ATOM 749 N N . LYS A 1 89 ? 13.769 5.857 -13.741 1.00 91.56 89 LYS A N 1
ATOM 750 C CA . LYS A 1 89 ? 14.512 7.057 -14.098 1.00 91.56 89 LYS A CA 1
ATOM 751 C C . LYS A 1 89 ? 13.701 8.280 -13.712 1.00 91.56 89 LYS A C 1
ATOM 753 O O . LYS A 1 89 ? 12.559 8.425 -14.149 1.00 91.56 89 LYS A O 1
ATOM 758 N N . ASN A 1 90 ? 14.310 9.151 -12.916 1.00 89.25 90 ASN A N 1
ATOM 759 C CA . ASN A 1 90 ? 13.741 10.445 -12.569 1.00 89.25 90 ASN A CA 1
ATOM 760 C C . ASN A 1 90 ? 14.181 11.478 -13.618 1.00 89.25 90 ASN A C 1
ATOM 762 O O . ASN A 1 90 ? 15.375 11.703 -13.813 1.00 89.25 90 ASN A O 1
ATOM 766 N N . LEU A 1 91 ? 13.229 12.102 -14.310 1.00 85.06 91 LEU A N 1
ATOM 767 C CA . LEU A 1 91 ? 13.481 13.115 -15.336 1.00 85.06 91 LEU A CA 1
ATOM 768 C C . LEU A 1 91 ? 13.967 14.450 -14.752 1.00 85.06 91 LEU A C 1
ATOM 770 O O . LEU A 1 91 ? 14.697 15.162 -15.439 1.00 85.06 91 LEU A O 1
ATOM 774 N N . GLN A 1 92 ? 13.621 14.770 -13.501 1.00 82.31 92 GLN A N 1
ATOM 775 C CA . GLN A 1 92 ? 14.070 15.999 -12.833 1.00 82.31 92 GLN A CA 1
ATOM 776 C C . GLN A 1 92 ? 15.530 15.895 -12.389 1.00 82.31 92 GLN A C 1
ATOM 778 O O . GLN A 1 92 ? 16.341 16.762 -12.698 1.00 82.31 92 GLN A O 1
ATOM 783 N N . GLU A 1 93 ? 15.874 14.804 -11.705 1.00 80.69 93 GLU A N 1
ATOM 784 C CA . GLU A 1 93 ? 17.227 14.573 -11.181 1.00 80.69 93 GLU A CA 1
ATOM 785 C C . GLU A 1 93 ? 18.168 13.975 -12.241 1.00 80.69 93 GLU A C 1
ATOM 787 O O . GLU A 1 93 ? 19.383 13.985 -12.068 1.00 80.69 93 GLU A O 1
ATOM 792 N N . LYS A 1 94 ? 17.617 13.466 -13.356 1.00 82.75 94 LYS A N 1
ATOM 793 C CA . LYS A 1 94 ? 18.329 12.732 -14.421 1.00 82.75 94 LYS A CA 1
ATOM 794 C C . LYS A 1 94 ? 19.104 11.511 -13.907 1.00 82.75 94 LYS A C 1
ATOM 796 O O . LYS A 1 94 ? 20.057 11.070 -14.547 1.00 82.75 94 LYS A O 1
ATOM 801 N N . VAL A 1 95 ? 18.670 10.949 -12.781 1.00 85.94 95 VAL A N 1
ATOM 802 C CA . VAL A 1 95 ? 19.263 9.763 -12.154 1.00 85.94 95 VAL A CA 1
ATOM 803 C C . VAL A 1 95 ? 18.494 8.510 -12.568 1.00 85.94 95 VAL A C 1
ATOM 805 O O . VAL A 1 95 ? 17.260 8.498 -12.604 1.00 85.94 95 VAL A O 1
ATOM 808 N N . GLU A 1 96 ? 19.241 7.449 -12.871 1.00 90.38 96 GLU A N 1
ATOM 809 C CA . GLU A 1 96 ? 18.742 6.111 -13.188 1.00 90.38 96 GLU A CA 1
ATOM 810 C C . GLU A 1 96 ? 19.154 5.152 -12.073 1.00 90.38 96 GLU A C 1
ATOM 812 O O . GLU A 1 96 ? 20.342 4.949 -11.833 1.00 90.38 96 GLU A O 1
ATOM 817 N N . ALA A 1 97 ? 18.179 4.569 -11.384 1.00 90.75 97 ALA A N 1
ATOM 818 C CA . ALA A 1 97 ? 18.419 3.686 -10.248 1.00 90.75 97 ALA A CA 1
ATOM 819 C C . ALA A 1 97 ? 17.252 2.706 -10.073 1.00 90.75 97 ALA A C 1
ATOM 821 O O . ALA A 1 97 ? 16.282 2.719 -10.838 1.00 90.75 97 ALA A O 1
ATOM 822 N N . ARG A 1 98 ? 17.325 1.820 -9.078 1.00 91.50 98 ARG A N 1
ATOM 823 C CA . ARG A 1 98 ? 16.168 0.995 -8.703 1.00 91.50 98 ARG A CA 1
ATOM 824 C C . ARG A 1 98 ? 15.114 1.835 -7.989 1.00 91.50 98 ARG A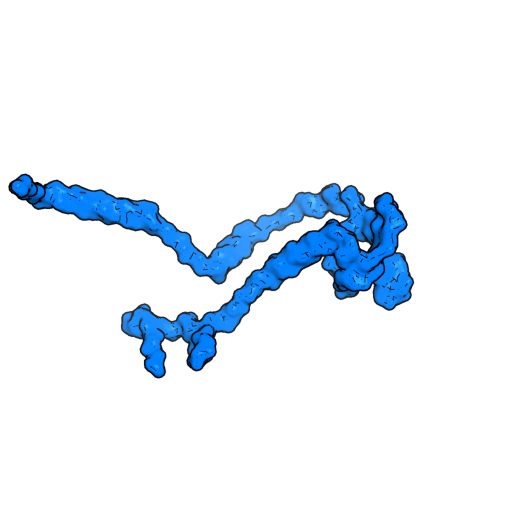 C 1
ATOM 826 O O . ARG A 1 98 ? 15.450 2.772 -7.272 1.00 91.50 98 ARG A O 1
ATOM 833 N N . ALA A 1 99 ? 13.847 1.448 -8.111 1.00 89.25 99 ALA A N 1
ATOM 834 C CA . ALA A 1 99 ? 12.733 2.152 -7.479 1.00 89.25 99 ALA A CA 1
ATOM 835 C C . ALA A 1 99 ? 12.906 2.282 -5.946 1.00 89.25 99 ALA A C 1
ATOM 837 O O . ALA A 1 99 ? 12.557 3.308 -5.372 1.00 89.25 99 ALA A O 1
ATOM 838 N N . GLU A 1 100 ? 13.500 1.280 -5.285 1.00 89.00 100 GLU A N 1
ATOM 839 C CA . GLU A 1 100 ? 13.849 1.292 -3.849 1.00 89.00 100 GLU A CA 1
ATOM 840 C C . GLU A 1 100 ? 14.869 2.364 -3.441 1.00 89.00 100 GLU A C 1
ATOM 842 O O . GLU A 1 100 ? 14.867 2.786 -2.282 1.00 89.00 100 GLU A O 1
ATOM 847 N N . GLU A 1 101 ? 15.751 2.776 -4.354 1.00 90.06 101 GLU A N 1
ATOM 848 C CA . GLU A 1 101 ? 16.817 3.745 -4.071 1.00 90.06 101 GLU A CA 1
ATOM 849 C C . GLU A 1 101 ? 16.273 5.174 -4.002 1.00 90.06 101 GLU A C 1
ATOM 851 O O . GLU A 1 101 ? 16.856 6.023 -3.332 1.00 90.06 101 GLU A O 1
ATOM 856 N N . PHE A 1 102 ? 15.114 5.427 -4.616 1.00 89.50 102 PHE A N 1
ATOM 857 C CA . PHE A 1 102 ? 14.433 6.712 -4.537 1.00 89.50 102 PHE A CA 1
ATOM 858 C C . PHE A 1 102 ? 13.629 6.812 -3.228 1.00 89.50 102 PHE A C 1
ATOM 860 O O . PHE A 1 102 ? 12.630 6.098 -3.057 1.00 89.50 102 PHE A O 1
ATOM 867 N N . PRO A 1 103 ? 13.971 7.741 -2.311 1.00 87.12 103 PRO A N 1
ATOM 868 C CA . PRO A 1 103 ? 13.273 7.872 -1.029 1.00 87.12 103 PRO A CA 1
ATOM 869 C C . PRO A 1 103 ? 11.774 8.157 -1.188 1.00 87.12 103 PRO A C 1
ATOM 871 O O . PRO A 1 103 ? 10.957 7.666 -0.406 1.00 87.12 103 PRO A O 1
ATOM 874 N N . GLN A 1 104 ? 11.404 8.908 -2.229 1.00 87.69 104 GLN A N 1
ATOM 875 C CA . GLN A 1 104 ? 10.018 9.275 -2.540 1.00 87.69 104 GLN A CA 1
ATOM 876 C C . GLN A 1 104 ? 9.155 8.046 -2.871 1.00 87.69 104 GLN A C 1
ATOM 878 O O . GLN A 1 104 ? 8.035 7.909 -2.381 1.00 87.69 104 GLN A O 1
ATOM 883 N N . ILE A 1 105 ? 9.701 7.111 -3.654 1.00 88.19 105 ILE A N 1
ATOM 884 C CA . ILE A 1 105 ? 9.025 5.858 -4.003 1.00 88.19 105 ILE A CA 1
ATOM 885 C C . ILE A 1 105 ? 8.958 4.948 -2.774 1.00 88.19 105 ILE A C 1
ATOM 887 O O . ILE A 1 105 ? 7.892 4.425 -2.446 1.00 88.19 105 ILE A O 1
ATOM 891 N N . LYS A 1 106 ? 10.077 4.784 -2.056 1.00 87.62 106 LYS A N 1
ATOM 892 C CA . LYS A 1 106 ? 10.174 3.906 -0.881 1.00 87.62 106 LYS A CA 1
ATOM 893 C C . LYS A 1 106 ? 9.170 4.279 0.212 1.00 87.62 106 LYS A C 1
ATOM 895 O O . LYS A 1 106 ? 8.496 3.404 0.757 1.00 87.62 106 LYS A O 1
ATOM 900 N N . THR A 1 107 ? 9.063 5.567 0.531 1.00 87.12 107 THR A N 1
ATOM 901 C CA . THR A 1 107 ? 8.142 6.079 1.558 1.00 87.12 107 THR A CA 1
ATOM 902 C C . THR A 1 107 ? 6.684 5.850 1.175 1.00 87.12 107 THR A C 1
ATOM 904 O O . THR A 1 107 ? 5.946 5.240 1.952 1.00 87.12 107 THR A O 1
ATOM 907 N N . LYS A 1 108 ? 6.270 6.242 -0.039 1.00 86.56 108 LYS A N 1
ATOM 908 C CA . LYS A 1 108 ? 4.897 6.003 -0.511 1.00 86.56 108 LYS A CA 1
ATOM 909 C C . LYS A 1 108 ? 4.558 4.517 -0.616 1.00 86.56 108 LYS A C 1
ATOM 911 O O . LYS A 1 108 ? 3.473 4.115 -0.201 1.00 86.56 108 LYS A O 1
ATOM 916 N N . TRP A 1 109 ? 5.479 3.685 -1.098 1.00 86.81 109 TRP A N 1
ATOM 917 C CA . TRP A 1 109 ? 5.283 2.235 -1.150 1.00 86.81 109 TRP A CA 1
ATOM 918 C C . TRP A 1 109 ? 5.080 1.627 0.242 1.00 86.81 109 TRP A C 1
ATOM 920 O O . TRP A 1 109 ? 4.146 0.852 0.439 1.00 86.81 109 TRP A O 1
ATOM 930 N N . SER A 1 110 ? 5.902 2.015 1.221 1.00 85.25 110 SER A N 1
ATOM 931 C CA . SER A 1 110 ? 5.767 1.560 2.611 1.00 85.25 110 SER A CA 1
ATOM 932 C C . SER A 1 110 ? 4.392 1.907 3.192 1.00 85.25 110 SER A C 1
ATOM 934 O O . SER A 1 110 ? 3.716 1.042 3.748 1.00 85.25 110 SER A O 1
ATOM 936 N N . LEU A 1 111 ? 3.919 3.140 2.980 1.00 85.12 111 LEU A N 1
ATOM 937 C CA . LEU A 1 111 ? 2.588 3.574 3.418 1.00 85.12 111 LEU A CA 1
ATOM 938 C C . LEU A 1 111 ? 1.461 2.763 2.761 1.00 85.12 111 LEU A C 1
ATOM 940 O O . LEU A 1 111 ? 0.491 2.402 3.427 1.00 85.12 111 LEU A O 1
ATOM 944 N N . LEU A 1 112 ? 1.583 2.445 1.468 1.00 82.88 112 LEU A N 1
ATOM 945 C CA . LEU A 1 112 ? 0.611 1.599 0.769 1.00 82.88 112 LEU A CA 1
ATOM 946 C C . LEU A 1 112 ? 0.571 0.176 1.334 1.00 82.88 112 LEU A C 1
ATOM 948 O O . LEU A 1 112 ? -0.508 -0.400 1.436 1.00 82.88 112 LEU A O 1
ATOM 952 N N . GLN A 1 113 ? 1.718 -0.388 1.713 1.00 80.38 113 GLN A N 1
ATOM 953 C CA . GLN A 1 113 ? 1.778 -1.720 2.320 1.00 80.38 113 GLN A CA 1
ATOM 954 C C . GLN A 1 113 ? 1.170 -1.733 3.727 1.00 80.38 113 GLN A C 1
ATOM 956 O O . GLN A 1 113 ? 0.402 -2.634 4.049 1.00 80.38 113 GLN A O 1
ATOM 961 N N . GLN A 1 114 ? 1.411 -0.697 4.535 1.00 74.25 114 GLN A N 1
ATOM 962 C CA . GLN A 1 114 ? 0.808 -0.576 5.868 1.00 74.25 114 GLN A CA 1
ATOM 963 C C . GLN A 1 114 ? -0.726 -0.518 5.813 1.00 74.25 114 GLN A C 1
ATOM 965 O O . GLN A 1 114 ? -1.395 -1.165 6.613 1.00 74.25 114 GLN A O 1
ATOM 970 N N . LYS A 1 115 ? -1.297 0.201 4.837 1.00 65.25 115 LYS A N 1
ATOM 971 C CA . LYS A 1 115 ? -2.757 0.294 4.655 1.00 65.25 115 LYS A CA 1
ATOM 972 C C . LYS A 1 115 ? -3.409 -1.008 4.175 1.00 65.25 115 LYS A C 1
ATOM 974 O O . LYS A 1 115 ? -4.605 -1.188 4.377 1.00 65.25 115 LYS A O 1
ATOM 979 N N . LYS A 1 116 ? -2.653 -1.915 3.547 1.00 59.56 116 LYS A N 1
ATOM 980 C CA . LYS A 1 116 ? -3.168 -3.198 3.035 1.00 59.56 116 LYS A CA 1
ATOM 981 C C . LYS A 1 116 ? -3.383 -4.256 4.118 1.00 59.56 116 LYS A C 1
ATOM 983 O O . LYS A 1 116 ? -3.954 -5.299 3.814 1.00 59.56 116 LYS A O 1
ATOM 988 N N . HIS A 1 117 ? -2.981 -3.994 5.361 1.00 49.25 117 HIS A N 1
ATOM 989 C CA . HIS A 1 117 ? -3.217 -4.900 6.478 1.00 49.25 117 HIS A CA 1
ATOM 990 C C . HIS A 1 117 ? -4.289 -4.365 7.435 1.00 49.25 117 HIS A C 1
ATOM 992 O O . HIS A 1 117 ? -3.965 -3.817 8.486 1.00 49.25 117 HIS A O 1
ATOM 998 N N . PRO A 1 118 ? -5.571 -4.662 7.208 1.00 50.81 118 PRO A N 1
ATOM 999 C CA . PRO A 1 118 ? -6.313 -5.343 8.234 1.00 50.81 118 PRO A CA 1
ATOM 1000 C C . PRO A 1 118 ? -5.942 -6.817 8.081 1.00 50.81 118 PRO A C 1
ATOM 1002 O O . PRO A 1 118 ? -6.402 -7.492 7.160 1.00 50.81 118 PRO A O 1
ATOM 1005 N N . SER A 1 119 ? -5.112 -7.356 8.976 1.00 54.03 119 SER A N 1
ATOM 1006 C CA . SER A 1 119 ? -5.296 -8.764 9.310 1.00 54.03 119 SER A CA 1
ATOM 1007 C C . SER A 1 119 ? -6.702 -8.834 9.895 1.00 54.03 119 SER A C 1
ATOM 1009 O O . SER A 1 119 ? -6.897 -8.659 11.098 1.00 54.03 119 SER A O 1
ATOM 1011 N N . ILE A 1 120 ? -7.698 -8.975 9.017 1.00 53.09 120 ILE A N 1
ATOM 1012 C CA . ILE A 1 120 ? -8.980 -9.544 9.367 1.00 53.09 120 ILE A CA 1
ATOM 1013 C C . ILE A 1 120 ? -8.552 -10.903 9.884 1.00 53.09 120 ILE A C 1
ATOM 1015 O O . ILE A 1 120 ? -8.215 -11.794 9.109 1.00 53.09 120 ILE A O 1
ATOM 1019 N N . ILE A 1 121 ? -8.397 -10.997 11.201 1.00 56.16 121 ILE A N 1
ATOM 1020 C CA . ILE A 1 121 ? -8.358 -12.272 11.882 1.00 56.16 121 ILE A CA 1
ATOM 1021 C C . ILE A 1 121 ? -9.712 -12.853 11.502 1.00 56.16 121 ILE A C 1
ATOM 1023 O O . ILE A 1 121 ? -10.738 -12.416 12.025 1.00 56.16 121 ILE A O 1
ATOM 1027 N N . SER A 1 122 ? -9.704 -13.676 10.453 1.00 56.72 122 SER A N 1
ATOM 1028 C CA . S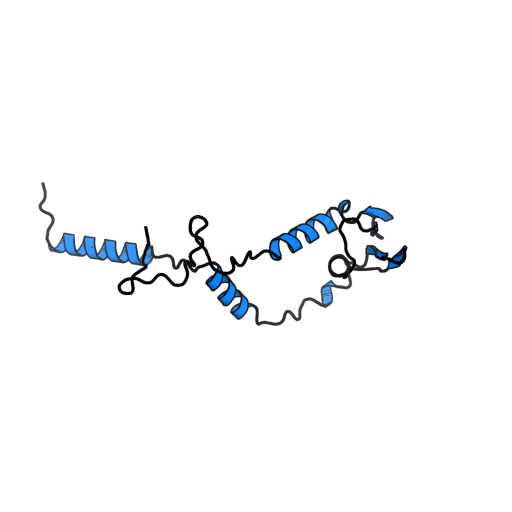ER A 1 122 ? -10.840 -14.439 9.973 1.00 56.72 122 SER A CA 1
ATOM 1029 C C . SER A 1 122 ? -11.160 -15.379 11.114 1.00 56.72 122 SER A C 1
ATOM 1031 O O . SER A 1 122 ? -10.518 -16.410 11.290 1.00 56.72 122 SER A O 1
ATOM 1033 N N . ASP A 1 123 ? -12.050 -14.869 11.946 1.00 60.00 123 ASP A N 1
ATOM 1034 C CA . ASP A 1 123 ? -12.551 -15.403 13.187 1.00 60.00 123 ASP A CA 1
ATOM 1035 C C . ASP A 1 123 ? -11.480 -15.591 14.280 1.00 60.00 123 ASP A C 1
ATOM 1037 O O . ASP A 1 123 ? -10.555 -16.395 14.150 1.00 60.00 123 ASP A O 1
ATOM 1041 N N . PRO A 1 124 ? -11.567 -14.854 15.400 1.00 65.44 124 PRO A N 1
ATOM 1042 C CA . PRO A 1 124 ? -10.628 -15.012 16.502 1.00 65.44 124 PRO A CA 1
ATOM 1043 C C . PRO A 1 124 ? -10.723 -16.444 17.053 1.00 65.44 124 PRO A C 1
ATOM 1045 O O . PRO A 1 124 ? -11.686 -16.792 17.728 1.00 65.44 124 PRO A O 1
ATOM 1048 N N . GLN A 1 125 ? -9.738 -17.286 16.739 1.00 70.44 125 GLN A N 1
ATOM 1049 C CA . GLN A 1 125 ? -9.592 -18.632 17.291 1.00 70.44 125 GLN A CA 1
ATOM 1050 C C . GLN A 1 125 ? -8.623 -18.617 18.475 1.00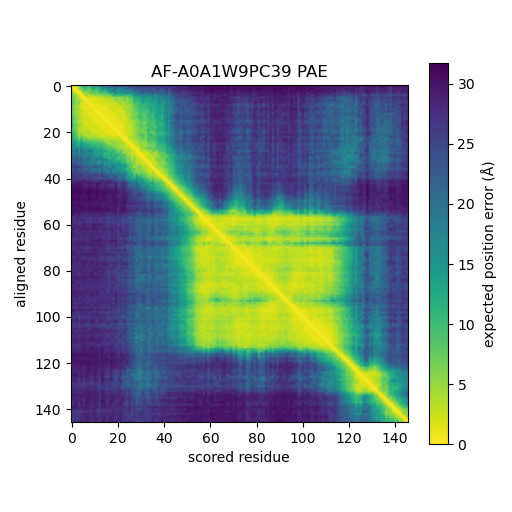 70.44 125 GLN A C 1
ATOM 1052 O O . GLN A 1 125 ? -7.639 -17.875 18.487 1.00 70.44 125 GLN A O 1
ATOM 1057 N N . CYS A 1 126 ? -8.865 -19.464 19.474 1.00 69.94 126 CYS A N 1
ATOM 1058 C CA . CYS A 1 126 ? -7.911 -19.666 20.560 1.00 69.94 126 CYS A CA 1
ATOM 1059 C C . CYS A 1 126 ? -6.631 -20.349 20.030 1.00 69.94 126 CYS A C 1
ATOM 1061 O O . CYS A 1 126 ? -6.726 -21.447 19.497 1.00 69.94 126 CYS A O 1
ATOM 1063 N N . PRO A 1 127 ? -5.418 -19.812 20.234 1.00 66.38 127 PRO A N 1
ATOM 1064 C CA . PRO A 1 127 ? -4.180 -20.430 19.734 1.00 66.38 127 PRO A CA 1
ATOM 1065 C C . PRO A 1 127 ? -3.807 -21.747 20.436 1.00 66.38 127 PRO A C 1
ATOM 1067 O O . PRO A 1 127 ? -2.865 -22.418 20.029 1.00 66.38 127 PRO A O 1
ATOM 1070 N N . ARG A 1 128 ? -4.510 -22.105 21.518 1.00 68.50 128 ARG A N 1
ATOM 1071 C CA . ARG A 1 128 ? -4.265 -23.324 22.299 1.00 68.50 128 ARG A CA 1
ATOM 1072 C C . ARG A 1 128 ? -5.211 -24.467 21.938 1.00 68.50 128 ARG A C 1
ATOM 1074 O O . ARG A 1 128 ? -4.803 -25.620 21.978 1.00 68.50 128 ARG A O 1
ATOM 1081 N N . CYS A 1 129 ? -6.467 -24.154 21.625 1.00 75.31 129 CYS A N 1
ATOM 1082 C CA . CYS A 1 129 ? -7.504 -25.152 21.343 1.00 75.31 129 CYS A CA 1
ATOM 1083 C C . CYS A 1 129 ? -8.230 -24.930 20.008 1.00 75.31 129 CYS A C 1
ATOM 1085 O O . CYS A 1 129 ? -9.134 -25.686 19.679 1.00 75.31 129 CYS A O 1
ATOM 1087 N N . HIS A 1 130 ? -7.845 -23.904 19.244 1.00 68.25 130 HIS A N 1
ATOM 1088 C CA . HIS A 1 130 ? -8.386 -23.524 17.933 1.00 68.25 130 HIS A CA 1
ATOM 1089 C C . HIS A 1 130 ? -9.907 -23.289 17.883 1.00 68.25 130 HIS A C 1
ATOM 1091 O O . HIS A 1 130 ? -10.494 -23.202 16.809 1.00 68.25 130 HIS A O 1
ATOM 1097 N N . VAL A 1 131 ? -10.555 -23.120 19.039 1.00 71.88 131 VAL A N 1
ATOM 1098 C CA . VAL A 1 131 ? -11.994 -22.839 19.138 1.00 71.88 131 VAL A CA 1
ATOM 1099 C C . VAL A 1 131 ? -12.288 -21.393 18.734 1.00 71.88 131 VAL A C 1
ATOM 1101 O O . VAL A 1 131 ? -11.601 -20.472 19.182 1.00 71.88 131 VAL A O 1
ATOM 1104 N N . PHE A 1 132 ? -13.326 -21.202 17.915 1.00 69.25 132 PHE A N 1
ATOM 1105 C CA . PHE A 1 132 ? -13.834 -19.897 17.493 1.00 69.25 132 PHE A CA 1
ATOM 1106 C C . PHE A 1 132 ? -14.461 -19.129 18.668 1.00 69.25 132 PHE A C 1
ATOM 1108 O O . PHE A 1 132 ? -15.400 -19.597 19.307 1.00 69.25 132 PHE A O 1
ATOM 1115 N N . LEU A 1 133 ? -13.966 -17.919 18.935 1.00 66.56 133 LEU A N 1
ATOM 1116 C CA . LEU A 1 133 ? -14.380 -17.082 20.069 1.00 66.56 133 LEU A CA 1
ATOM 1117 C C . LEU A 1 133 ? -15.678 -16.296 19.810 1.00 66.56 133 LEU A C 1
ATOM 1119 O O . LEU A 1 133 ? -16.199 -15.666 20.724 1.00 66.56 133 LEU A O 1
ATOM 1123 N N . GLN A 1 134 ? -16.206 -16.315 18.582 1.00 60.44 134 GLN A N 1
ATOM 1124 C CA . GLN A 1 134 ? -17.398 -15.545 18.200 1.00 60.44 134 GLN A CA 1
ATOM 1125 C C . GLN A 1 134 ? -18.731 -16.179 18.628 1.00 60.44 134 GLN A C 1
ATOM 1127 O O . GLN A 1 134 ? -19.758 -15.510 18.555 1.00 60.44 134 GLN A O 1
ATOM 1132 N N . SER A 1 135 ? -18.746 -17.432 19.093 1.00 54.88 135 SER A N 1
ATOM 1133 C CA . SER A 1 135 ? -19.997 -18.145 19.392 1.00 54.88 135 SER A CA 1
ATOM 1134 C C . SER A 1 135 ? -20.013 -18.860 20.738 1.00 54.88 135 SER A C 1
ATOM 1136 O O . SER A 1 135 ? -20.804 -19.786 20.919 1.00 54.88 135 SER A O 1
ATOM 1138 N N . SER A 1 136 ? -19.173 -18.465 21.698 1.00 54.12 136 SER A N 1
ATOM 1139 C CA . SER A 1 136 ? -19.310 -19.016 23.041 1.00 54.12 136 SER A CA 1
ATOM 1140 C C . SER A 1 136 ? -20.269 -18.165 23.859 1.00 54.12 136 SER A C 1
ATOM 1142 O O . SER A 1 136 ? -19.814 -17.186 24.438 1.00 54.12 136 SER A O 1
ATOM 1144 N N . PHE A 1 137 ? -21.562 -18.526 23.912 1.00 53.59 137 PHE A N 1
ATOM 1145 C CA . PHE A 1 137 ? -22.523 -17.964 24.870 1.00 53.59 137 PHE A CA 1
ATOM 1146 C C . PHE A 1 137 ? -22.974 -19.001 25.945 1.00 53.59 137 PHE A C 1
ATOM 1148 O O . PHE A 1 137 ? -23.319 -20.118 25.577 1.00 53.59 137 PHE A O 1
ATOM 1155 N N . TYR A 1 138 ? -22.987 -18.718 27.257 1.00 47.44 138 TYR A N 1
ATOM 1156 C CA . TYR A 1 138 ? -23.364 -19.625 28.358 1.00 47.44 138 TYR A CA 1
ATOM 1157 C C . TYR A 1 138 ? -24.210 -18.999 29.471 1.00 47.44 138 TYR A C 1
ATOM 1159 O O . TYR A 1 138 ? -23.720 -18.176 30.219 1.00 47.44 138 TYR A O 1
ATOM 1167 N N . GLU A 1 139 ? -25.457 -19.455 29.615 1.00 51.97 139 GLU A N 1
ATOM 1168 C CA . GLU A 1 139 ? -26.609 -18.781 30.270 1.00 51.97 139 GLU A CA 1
ATOM 1169 C C . GLU A 1 139 ? -27.180 -17.610 29.449 1.00 51.97 139 GLU A C 1
ATOM 1171 O O . GLU A 1 139 ? -27.958 -16.803 29.942 1.00 51.97 139 GLU A O 1
ATOM 1176 N N . GLY A 1 140 ? -26.747 -17.496 28.187 1.00 52.16 140 GLY A N 1
ATOM 1177 C CA . GLY A 1 140 ? -26.664 -16.214 27.477 1.00 52.16 140 GLY A CA 1
ATOM 1178 C C . GLY A 1 140 ? -25.374 -15.440 27.809 1.00 52.16 140 GLY A C 1
ATOM 1179 O O . GLY A 1 140 ? -25.093 -14.441 27.156 1.00 52.16 140 GLY A O 1
ATOM 1180 N N . LEU A 1 141 ? -24.599 -15.923 28.800 1.00 50.00 141 LEU A N 1
ATOM 1181 C CA . LEU A 1 141 ? -23.204 -15.587 29.185 1.00 50.00 141 LEU A CA 1
ATOM 1182 C C . LEU A 1 141 ? -22.202 -15.882 28.081 1.00 50.00 141 LEU A C 1
ATOM 1184 O O . LEU A 1 141 ? -22.672 -16.126 27.000 1.00 50.00 141 LEU A O 1
ATOM 1188 N N . PRO A 1 142 ? -20.884 -16.006 28.299 1.00 42.19 142 PRO A N 1
ATOM 1189 C CA . PRO A 1 142 ? -20.001 -16.846 27.471 1.00 42.19 142 PRO A CA 1
ATOM 1190 C C . PRO A 1 142 ? -19.449 -18.092 28.187 1.00 42.19 142 PRO A C 1
ATOM 1192 O O . PRO A 1 142 ? -19.037 -18.009 29.341 1.00 42.19 142 PRO A O 1
ATOM 1195 N N . HIS A 1 143 ? -19.414 -19.256 27.509 1.00 47.59 143 HIS A N 1
ATOM 1196 C CA . HIS A 1 143 ? -18.834 -20.498 28.063 1.00 47.59 143 HIS A CA 1
ATOM 1197 C C . HIS A 1 143 ? -17.323 -20.536 27.876 1.00 47.59 143 HIS A C 1
ATOM 1199 O O . HIS A 1 143 ? -16.800 -20.236 26.805 1.00 47.59 143 HIS A O 1
ATOM 1205 N N . ARG A 1 144 ? -16.632 -21.050 28.890 1.00 43.16 144 ARG A N 1
ATOM 1206 C CA . ARG A 1 144 ? -15.271 -21.568 28.769 1.00 43.16 144 ARG A CA 1
ATOM 1207 C C . ARG A 1 144 ? -15.299 -23.076 28.963 1.00 43.16 144 ARG A C 1
ATOM 1209 O O . ARG A 1 144 ? -15.878 -23.548 29.935 1.00 43.16 144 ARG A O 1
ATOM 1216 N N . TRP A 1 145 ? -14.657 -23.805 28.056 1.00 41.16 145 TRP A N 1
ATOM 1217 C CA . TRP A 1 145 ? -14.350 -25.220 28.251 1.00 41.16 145 TRP A CA 1
ATOM 1218 C C . TRP A 1 145 ? -12.922 -25.366 28.787 1.00 41.16 145 TRP A C 1
ATOM 1220 O O . TRP A 1 145 ? -12.024 -24.641 28.350 1.00 41.16 145 TRP A O 1
ATOM 1230 N N . ASN A 1 146 ? -12.782 -26.261 29.770 1.00 42.78 146 ASN A N 1
ATOM 1231 C CA . ASN A 1 146 ? -11.525 -26.731 30.366 1.00 42.78 146 ASN A CA 1
ATOM 1232 C C . ASN A 1 146 ? -10.649 -27.458 29.343 1.00 42.78 146 ASN A C 1
ATOM 1234 O O . ASN A 1 146 ? -11.223 -28.214 28.527 1.00 42.78 146 ASN A O 1
#

Nearest PDB structures (foldseek):
  1wh2-assembly1_A  TM=5.517E-01  e=1.889E-02  Arabidopsis thaliana
  8gao-assembly1_G  TM=2.534E-01  e=4.193E+00  Escherichia phage T4

Foldseek 3Di:
DDDDDPVNVVVVVVVVVVVVVVPDDDDDDPVVVVVVVVVVPPDDPPPPPPCQPPALFKWWQDPVRDTDTSHGLVVLLVDPPRDQQTWMAGNVVRDIDGNVVDPSNVVVNVVVVVVVDPPPVVFDADPVPRDGPPDQADVNRGDDDD

Secondary structure (DSSP, 8-state):
-PPPPHHHHHHHHHHHHHHHHHT------HHHHHHHHHHHT-S--TTTTSSSSTT--EEEE-TTS-EEEEE-HHHHHH-TT--TTSEEEETTT--EEEGGGSHHHHHHHHHHHHHT-----SS-B-TTT--BGGG--BTTB-----

Solvent-accessible surface area (backbone atoms only — not comparable to full-atom values): 9126 Å² total; per-residue (Å²): 134,83,82,78,51,72,68,57,53,55,51,51,52,54,51,52,51,53,51,52,57,74,65,60,71,89,78,73,53,73,71,56,52,51,52,54,50,61,64,68,61,74,63,83,80,83,73,74,69,79,73,64,72,82,49,53,37,34,34,35,48,43,97,86,73,43,81,47,72,66,25,30,72,70,56,48,74,64,41,94,82,58,47,60,81,34,49,31,30,36,66,84,80,69,46,76,44,40,35,55,76,39,67,72,51,38,53,54,50,51,54,54,56,59,70,69,57,72,79,68,66,82,63,59,48,40,96,87,76,65,49,62,65,90,74,47,61,39,98,84,43,66,57,82,84,133